Protein AF-A0A531LFA6-F1 (afdb_monomer_lite)

pLDDT: mean 90.67, std 7.23, range [57.28, 97.88]

Secondary structure (DSSP, 8-state):
-EETTEE---SSHHHHHHHHHHHHHHHHHHHHHTSSHHHHHHHHHHHHHHHHHH-GGGHHHHHHHHHHHHHHHHH-S-TTSHHHHTT----

Structure (mmCIF, N/CA/C/O backbone):
data_AF-A0A531LFA6-F1
#
_entry.id   AF-A0A531LFA6-F1
#
loop_
_atom_site.group_PDB
_atom_site.id
_atom_site.type_symbol
_atom_site.label_atom_id
_atom_site.label_alt_id
_atom_site.label_comp_id
_atom_site.label_asym_id
_atom_site.label_entity_id
_atom_site.label_seq_id
_atom_site.pdbx_PDB_ins_code
_atom_site.Cartn_x
_atom_site.Cartn_y
_atom_site.Cartn_z
_atom_site.occupancy
_atom_site.B_iso_or_equiv
_atom_site.auth_seq_id
_atom_site.auth_comp_id
_atom_site.auth_asym_id
_atom_site.auth_atom_id
_atom_site.pdbx_PDB_model_num
ATOM 1 N N . LEU A 1 1 ? 12.679 -5.491 -11.736 1.00 85.12 1 LEU A N 1
ATOM 2 C CA . LEU A 1 1 ? 12.348 -6.567 -10.777 1.00 85.12 1 LEU A CA 1
ATOM 3 C C . LEU A 1 1 ? 13.605 -7.358 -10.456 1.00 85.12 1 LEU A C 1
ATOM 5 O O . LEU A 1 1 ? 14.117 -8.057 -11.316 1.00 85.12 1 LEU A O 1
ATOM 9 N N . HIS A 1 2 ? 14.114 -7.233 -9.239 1.00 89.00 2 HIS A N 1
ATOM 10 C CA . HIS A 1 2 ? 15.186 -8.056 -8.699 1.00 89.00 2 HIS A CA 1
ATOM 11 C C . HIS A 1 2 ? 14.598 -9.397 -8.254 1.00 89.00 2 HIS A C 1
ATOM 13 O O . HIS A 1 2 ? 14.057 -9.521 -7.157 1.00 89.00 2 HIS A O 1
ATOM 19 N N . LEU A 1 3 ? 14.661 -10.387 -9.143 1.00 86.81 3 LEU A N 1
ATOM 20 C CA . LEU A 1 3 ? 14.237 -11.761 -8.875 1.00 86.81 3 LEU A CA 1
ATOM 21 C C . LEU A 1 3 ? 15.456 -12.693 -8.953 1.00 86.81 3 LEU A C 1
ATOM 23 O O . LEU A 1 3 ? 16.485 -12.314 -9.524 1.00 86.81 3 LEU A O 1
ATOM 27 N N . PRO A 1 4 ? 15.377 -13.917 -8.399 1.00 84.38 4 PRO A N 1
ATOM 28 C CA . PRO A 1 4 ? 16.423 -14.913 -8.604 1.00 84.38 4 PRO A CA 1
ATOM 29 C C . PRO A 1 4 ? 16.684 -15.104 -10.105 1.00 84.38 4 PRO A C 1
ATOM 31 O O . PRO A 1 4 ? 15.757 -15.402 -10.851 1.00 84.38 4 PRO A O 1
ATOM 34 N N . GLY A 1 5 ? 17.930 -14.914 -10.547 1.00 84.12 5 GLY A N 1
ATOM 35 C CA . GLY A 1 5 ? 18.311 -15.015 -11.964 1.00 84.12 5 GLY A CA 1
ATOM 36 C C . GLY A 1 5 ? 18.609 -13.688 -12.671 1.00 84.12 5 GLY A C 1
ATOM 37 O O . GLY A 1 5 ? 19.122 -13.721 -13.786 1.00 84.12 5 GLY A O 1
ATOM 38 N N . GLY A 1 6 ? 18.382 -12.539 -12.025 1.00 83.06 6 GLY A N 1
ATOM 39 C CA . GLY A 1 6 ? 18.813 -11.227 -12.523 1.00 83.06 6 GLY A CA 1
ATOM 40 C C . GLY A 1 6 ? 17.732 -10.145 -12.431 1.00 83.06 6 GLY A C 1
ATOM 41 O O . GLY A 1 6 ? 16.633 -10.393 -11.931 1.00 83.06 6 GLY A O 1
ATOM 42 N N . PRO A 1 7 ? 18.033 -8.914 -12.875 1.00 89.06 7 PRO A N 1
ATOM 43 C CA . PRO A 1 7 ? 17.026 -7.875 -13.014 1.00 89.06 7 PRO A CA 1
ATOM 44 C C . PRO A 1 7 ? 16.146 -8.157 -14.240 1.00 89.06 7 PRO A C 1
ATOM 46 O O . PRO A 1 7 ? 16.640 -8.312 -15.352 1.00 89.06 7 PRO A O 1
ATOM 49 N N . TYR A 1 8 ? 14.834 -8.197 -14.029 1.00 89.81 8 TYR A N 1
ATOM 50 C CA . TYR A 1 8 ? 13.825 -8.342 -15.078 1.00 89.81 8 TYR A CA 1
ATOM 51 C C . TYR A 1 8 ? 13.025 -7.055 -15.244 1.00 89.81 8 TYR A C 1
ATOM 53 O O . TYR A 1 8 ? 12.711 -6.379 -14.258 1.00 89.81 8 TYR A O 1
ATOM 61 N N . ASP A 1 9 ? 12.631 -6.747 -16.472 1.00 90.69 9 ASP A N 1
ATOM 62 C CA . ASP A 1 9 ? 11.700 -5.658 -16.746 1.00 90.69 9 ASP A CA 1
ATOM 63 C C . ASP A 1 9 ? 10.288 -5.988 -16.249 1.00 90.69 9 ASP A C 1
ATOM 65 O O . ASP A 1 9 ? 9.911 -7.148 -16.057 1.00 90.69 9 ASP A O 1
ATOM 69 N N . PHE A 1 10 ? 9.481 -4.951 -16.027 1.00 89.00 10 PHE A N 1
ATOM 70 C CA . PHE A 1 10 ? 8.066 -5.152 -15.739 1.00 89.00 10 PHE A CA 1
ATOM 71 C C . PHE A 1 10 ? 7.340 -5.656 -16.997 1.00 89.00 10 PHE A C 1
ATOM 73 O O . PHE A 1 10 ? 7.535 -5.088 -18.069 1.00 89.00 10 PHE A O 1
ATOM 80 N N . PRO A 1 11 ? 6.443 -6.654 -16.884 1.00 87.94 11 PRO A N 1
ATOM 81 C CA . PRO A 1 11 ? 5.750 -7.228 -18.042 1.00 87.94 11 PRO A CA 1
ATOM 82 C C . PRO A 1 11 ? 4.783 -6.246 -18.729 1.00 87.94 11 PRO A C 1
ATOM 84 O O . PRO A 1 11 ? 4.489 -6.396 -19.910 1.00 87.94 11 PRO A O 1
ATOM 87 N N . ALA A 1 12 ? 4.285 -5.237 -18.004 1.00 92.56 12 ALA A N 1
ATOM 88 C CA . ALA A 1 12 ? 3.391 -4.198 -18.518 1.00 92.56 12 ALA A CA 1
ATOM 89 C C . ALA A 1 12 ? 3.699 -2.842 -17.846 1.00 92.56 12 ALA A C 1
ATOM 91 O O . ALA A 1 12 ? 2.946 -2.402 -16.973 1.00 92.56 12 ALA A O 1
ATOM 92 N N . PRO A 1 13 ? 4.807 -2.169 -18.205 1.00 90.31 13 PRO A N 1
ATOM 93 C CA . PRO A 1 13 ? 5.341 -1.040 -17.440 1.00 90.31 13 PRO A CA 1
ATOM 94 C C . PRO A 1 13 ? 4.365 0.140 -17.336 1.00 90.31 13 PRO A C 1
ATOM 96 O O . PRO A 1 13 ? 4.244 0.724 -16.266 1.00 90.31 13 PRO A O 1
ATOM 99 N N . GLY A 1 14 ? 3.609 0.449 -18.398 1.00 94.12 14 GLY A N 1
ATOM 100 C CA . GLY A 1 14 ? 2.604 1.520 -18.365 1.00 94.12 14 GLY A CA 1
ATOM 101 C C . GLY A 1 14 ? 1.443 1.233 -17.407 1.00 94.12 14 GLY A C 1
ATOM 102 O O . GLY A 1 14 ? 1.038 2.108 -16.645 1.00 94.12 14 GLY A O 1
ATOM 103 N N . LEU A 1 15 ? 0.949 -0.010 -17.392 1.00 93.88 15 LEU A N 1
ATOM 104 C CA . LEU A 1 15 ? -0.111 -0.430 -16.473 1.00 93.88 15 LEU A CA 1
ATOM 105 C C . LEU A 1 15 ? 0.387 -0.443 -15.025 1.00 93.88 15 LEU A C 1
ATOM 107 O O . LEU A 1 15 ? -0.298 0.060 -14.140 1.00 93.88 15 LEU A O 1
ATOM 111 N N . VAL A 1 16 ? 1.583 -0.988 -14.792 1.00 91.88 16 VAL A N 1
ATOM 112 C CA . VAL A 1 16 ? 2.192 -1.052 -13.457 1.00 91.88 16 VAL A CA 1
ATOM 113 C C . VAL A 1 16 ? 2.458 0.352 -12.916 1.00 91.88 16 VAL A C 1
ATOM 115 O O . VAL A 1 16 ? 2.137 0.617 -11.762 1.00 91.88 16 VAL A O 1
ATOM 118 N N . ALA A 1 17 ? 2.966 1.269 -13.743 1.00 91.62 17 ALA A N 1
ATOM 119 C CA . ALA A 1 17 ? 3.194 2.657 -13.349 1.00 91.62 17 ALA A CA 1
ATOM 120 C C . ALA A 1 17 ? 1.885 3.371 -12.981 1.00 91.62 17 ALA A C 1
ATOM 122 O O . ALA A 1 17 ? 1.801 3.990 -11.921 1.00 91.62 17 ALA A O 1
ATOM 123 N N . PHE A 1 18 ? 0.844 3.247 -13.812 1.00 95.06 18 PHE A N 1
ATOM 124 C CA . PHE A 1 18 ? -0.457 3.859 -13.536 1.00 95.06 18 PHE A CA 1
ATOM 125 C C . PHE A 1 18 ? -1.112 3.287 -12.270 1.00 95.06 18 PHE A C 1
ATOM 127 O O . PHE A 1 18 ? -1.600 4.044 -11.426 1.00 95.06 18 PHE A O 1
ATOM 134 N N . ALA A 1 19 ? -1.094 1.960 -12.115 1.00 93.81 19 ALA A N 1
ATOM 135 C CA . ALA A 1 19 ? -1.642 1.287 -10.943 1.00 93.81 19 ALA A CA 1
ATOM 136 C C . ALA A 1 19 ? -0.884 1.681 -9.667 1.00 93.81 19 ALA A C 1
ATOM 138 O O . ALA A 1 19 ? -1.519 2.031 -8.675 1.00 93.81 19 ALA A O 1
ATOM 139 N N . SER A 1 20 ? 0.453 1.689 -9.713 1.00 91.81 20 SER A N 1
ATOM 140 C CA . SER A 1 20 ? 1.311 2.097 -8.596 1.00 91.81 20 SER A CA 1
ATOM 141 C C . SER A 1 20 ? 1.051 3.545 -8.187 1.00 91.81 20 SER A C 1
ATOM 143 O O . SER A 1 20 ? 0.799 3.799 -7.014 1.00 91.81 20 SER A O 1
ATOM 145 N N . GLY A 1 21 ? 1.050 4.485 -9.139 1.00 94.19 21 GLY A N 1
ATOM 146 C CA . GLY A 1 21 ? 0.813 5.902 -8.840 1.00 94.19 21 GLY A CA 1
ATOM 147 C C . GLY A 1 21 ? -0.598 6.171 -8.308 1.00 94.19 21 GLY A C 1
ATOM 148 O O . GLY A 1 21 ? -0.782 6.980 -7.404 1.00 94.19 21 GLY A O 1
ATOM 149 N N . SER A 1 22 ? -1.604 5.447 -8.807 1.00 96.38 22 SER A N 1
ATOM 150 C CA . SER A 1 22 ? -2.970 5.541 -8.272 1.00 96.38 22 SER A CA 1
ATOM 151 C C . SER A 1 22 ? -3.055 4.985 -6.846 1.00 96.38 22 SER A C 1
ATOM 153 O O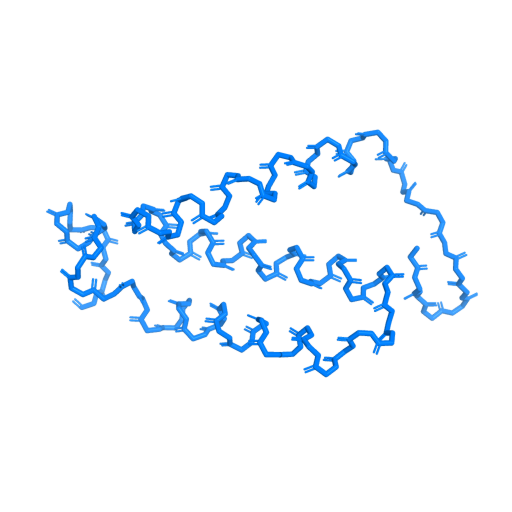 . SER A 1 22 ? -3.657 5.603 -5.967 1.00 96.38 22 SER A O 1
ATOM 155 N N . ALA A 1 23 ? -2.440 3.824 -6.602 1.00 94.81 23 ALA A N 1
ATOM 156 C CA . ALA A 1 23 ? -2.440 3.152 -5.306 1.00 94.81 23 ALA A CA 1
ATOM 157 C C . ALA A 1 23 ? -1.683 3.945 -4.229 1.00 94.81 23 ALA A C 1
ATOM 159 O O . ALA A 1 23 ? -2.141 4.001 -3.088 1.00 94.81 23 ALA A O 1
ATOM 160 N N . GLU A 1 24 ? -0.575 4.593 -4.598 1.00 94.56 24 GLU A N 1
ATOM 161 C CA . GLU A 1 24 ? 0.248 5.437 -3.721 1.00 94.56 24 GLU A CA 1
ATOM 162 C C . GLU A 1 24 ? -0.548 6.579 -3.077 1.00 94.56 24 GLU A C 1
ATOM 164 O O . GLU A 1 24 ? -0.300 6.930 -1.927 1.00 94.56 24 GLU A O 1
ATOM 169 N N . ILE A 1 25 ? -1.544 7.117 -3.783 1.00 95.75 25 ILE A N 1
ATOM 170 C CA . ILE A 1 25 ? -2.390 8.199 -3.270 1.00 95.75 25 ILE A CA 1
ATOM 171 C C . ILE A 1 25 ? -3.659 7.651 -2.613 1.00 95.75 25 ILE A C 1
ATOM 173 O O . ILE A 1 25 ? -4.018 8.055 -1.508 1.00 95.75 25 ILE A O 1
ATOM 177 N N . LEU A 1 26 ? -4.351 6.719 -3.272 1.00 96.56 26 LEU A N 1
ATOM 178 C CA . LEU A 1 26 ? -5.664 6.260 -2.815 1.00 96.56 26 LEU A CA 1
ATOM 179 C C . LEU A 1 26 ? -5.587 5.422 -1.534 1.00 96.56 26 LEU A C 1
ATOM 181 O O . LEU A 1 26 ? -6.404 5.618 -0.635 1.00 96.56 26 LEU A O 1
ATOM 185 N N . LEU A 1 27 ? -4.625 4.500 -1.424 1.00 95.38 27 LEU A N 1
ATOM 186 C CA . LEU A 1 27 ? -4.580 3.567 -0.293 1.00 95.38 27 LEU A CA 1
ATOM 187 C C . LEU A 1 27 ? -4.305 4.264 1.049 1.00 95.38 27 LEU A C 1
ATOM 189 O O . LEU A 1 27 ? -5.029 3.967 2.002 1.00 95.38 27 LEU A O 1
ATOM 193 N N . PRO A 1 28 ? -3.344 5.206 1.166 1.00 92.56 28 PRO A N 1
ATOM 194 C CA . PRO A 1 28 ? -3.146 5.941 2.413 1.00 92.56 28 PRO A CA 1
ATOM 195 C C . PRO A 1 28 ? -4.352 6.802 2.792 1.00 92.56 28 PRO A C 1
ATOM 197 O O . PRO A 1 28 ? -4.696 6.867 3.968 1.00 92.56 28 PRO A O 1
ATOM 200 N N . ILE A 1 29 ? -5.030 7.422 1.817 1.00 95.56 29 ILE A N 1
ATOM 201 C CA . ILE A 1 29 ? -6.239 8.220 2.075 1.00 95.56 29 ILE A CA 1
ATOM 202 C C . ILE A 1 29 ? -7.344 7.336 2.657 1.00 95.56 29 ILE A C 1
ATOM 204 O O . ILE A 1 29 ? -7.919 7.678 3.689 1.00 95.56 29 ILE A O 1
ATOM 208 N N . LEU A 1 30 ? -7.614 6.184 2.036 1.00 93.12 30 LEU A N 1
ATOM 209 C CA . LEU A 1 30 ? -8.605 5.229 2.538 1.00 93.12 30 LEU A CA 1
ATOM 210 C C . LEU A 1 30 ? -8.254 4.748 3.950 1.00 93.12 30 LEU A C 1
ATOM 212 O O . LEU A 1 30 ? -9.122 4.725 4.820 1.00 93.12 30 LEU A O 1
ATOM 216 N N . LEU A 1 31 ? -6.979 4.433 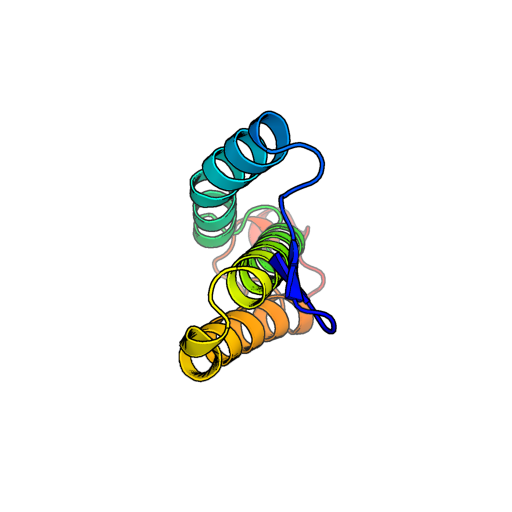4.196 1.00 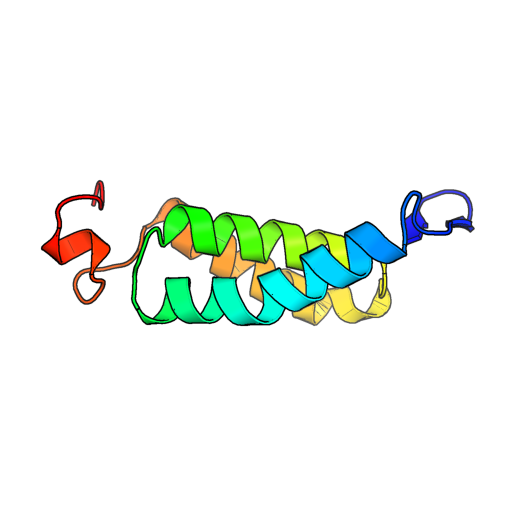92.69 31 LEU A N 1
ATOM 217 C CA . LEU A 1 31 ? -6.503 3.981 5.501 1.00 92.69 31 LEU A CA 1
ATOM 218 C C . LEU A 1 31 ? -6.674 5.054 6.589 1.00 92.69 31 LEU A C 1
ATOM 220 O O . LEU A 1 31 ? -7.161 4.743 7.671 1.00 92.69 31 LEU A O 1
ATOM 224 N N . VAL A 1 32 ? -6.307 6.310 6.305 1.00 92.88 32 VAL A N 1
ATOM 225 C CA . VAL A 1 32 ? -6.421 7.435 7.253 1.00 92.88 32 VAL A CA 1
ATOM 226 C C . VAL A 1 32 ? -7.879 7.766 7.560 1.00 92.88 32 VAL A C 1
ATOM 228 O O . VAL A 1 32 ? -8.218 8.020 8.713 1.00 92.88 32 VAL A O 1
ATOM 231 N N . LEU A 1 33 ? -8.754 7.732 6.551 1.00 91.44 33 LEU A N 1
ATOM 232 C CA . LEU A 1 33 ? -10.196 7.892 6.755 1.00 91.44 33 LEU A CA 1
ATOM 233 C C . LEU A 1 33 ? -10.819 6.683 7.474 1.00 91.44 33 LEU A C 1
ATOM 235 O O . LEU A 1 33 ? -11.952 6.760 7.944 1.00 91.44 33 LEU A O 1
ATOM 239 N N . GLY A 1 34 ? -10.095 5.568 7.570 1.00 89.50 34 GLY A N 1
ATOM 240 C CA . GLY A 1 34 ? -10.606 4.334 8.143 1.00 89.50 34 GLY A CA 1
ATOM 241 C C . GLY A 1 34 ? -11.708 3.708 7.288 1.00 89.50 34 GLY A C 1
ATOM 242 O O . GLY A 1 34 ? -12.659 3.175 7.850 1.00 89.50 34 GLY A O 1
ATOM 243 N N . LEU A 1 35 ? -11.621 3.832 5.957 1.00 89.25 35 LEU A N 1
ATOM 244 C CA . LEU A 1 35 ? -12.557 3.259 4.985 1.00 89.25 35 LEU A CA 1
ATOM 245 C C . LEU A 1 35 ? -11.959 2.014 4.332 1.00 89.25 35 LEU A C 1
ATOM 247 O O . LEU A 1 35 ? -10.886 2.080 3.727 1.00 89.25 35 LEU A O 1
ATOM 251 N N . ALA A 1 36 ? -12.678 0.891 4.397 1.00 89.81 36 ALA A N 1
ATOM 252 C CA . ALA A 1 36 ? -12.220 -0.397 3.875 1.00 89.81 36 ALA A CA 1
ATOM 253 C C . ALA A 1 36 ? -10.791 -0.726 4.351 1.00 89.81 36 ALA A C 1
ATOM 255 O O . ALA A 1 36 ? -9.942 -1.195 3.593 1.00 89.81 36 ALA A O 1
ATOM 256 N N . THR A 1 37 ? -10.511 -0.476 5.625 1.00 91.75 37 THR A N 1
ATOM 257 C CA . THR A 1 37 ? -9.160 -0.357 6.181 1.00 91.75 37 THR A CA 1
ATOM 258 C C . THR A 1 37 ? -8.348 -1.641 6.035 1.00 91.75 37 THR A C 1
ATOM 260 O O . THR A 1 37 ? -7.167 -1.590 5.703 1.00 91.75 37 THR A O 1
ATOM 263 N N . ARG A 1 38 ? -8.965 -2.820 6.219 1.00 92.88 38 ARG A N 1
ATOM 264 C CA . ARG A 1 38 ? -8.277 -4.109 5.998 1.00 92.88 38 ARG A CA 1
ATOM 265 C C . ARG A 1 38 ? -7.890 -4.299 4.528 1.00 92.88 38 ARG A C 1
ATOM 267 O O . ARG A 1 38 ? -6.826 -4.843 4.249 1.00 92.88 38 ARG A O 1
ATOM 274 N N . LEU A 1 39 ? -8.726 -3.826 3.601 1.00 93.06 39 LEU A N 1
ATOM 275 C CA . LEU A 1 39 ? -8.438 -3.856 2.166 1.00 93.06 39 LEU A CA 1
ATOM 276 C C . LEU A 1 39 ? -7.360 -2.828 1.796 1.00 93.06 39 LEU A C 1
ATOM 278 O O . LEU A 1 39 ? -6.443 -3.160 1.050 1.00 93.06 39 LEU A O 1
ATOM 282 N N . ALA A 1 40 ? -7.424 -1.618 2.355 1.00 94.81 40 ALA A N 1
ATOM 283 C CA . ALA A 1 40 ? -6.402 -0.591 2.173 1.00 94.81 40 ALA A CA 1
ATOM 284 C C . ALA A 1 40 ? -5.031 -1.070 2.687 1.00 94.81 40 ALA A C 1
ATOM 286 O O . ALA A 1 40 ? -4.032 -0.966 1.975 1.00 94.81 40 ALA A O 1
ATOM 287 N N . ALA A 1 41 ? -4.990 -1.686 3.873 1.00 95.75 41 ALA A N 1
ATOM 288 C CA . ALA A 1 41 ? -3.784 -2.286 4.441 1.00 95.75 41 ALA A CA 1
ATOM 289 C C . ALA A 1 41 ? -3.243 -3.439 3.579 1.00 95.75 41 ALA A C 1
ATOM 291 O O . ALA A 1 41 ? -2.040 -3.507 3.335 1.00 95.75 41 ALA A O 1
ATOM 292 N N . PHE A 1 42 ? -4.115 -4.301 3.046 1.00 96.69 42 PHE A N 1
ATOM 293 C CA . PHE A 1 42 ? -3.708 -5.333 2.090 1.00 96.69 42 PHE A CA 1
ATOM 294 C C . PHE A 1 42 ? -3.101 -4.73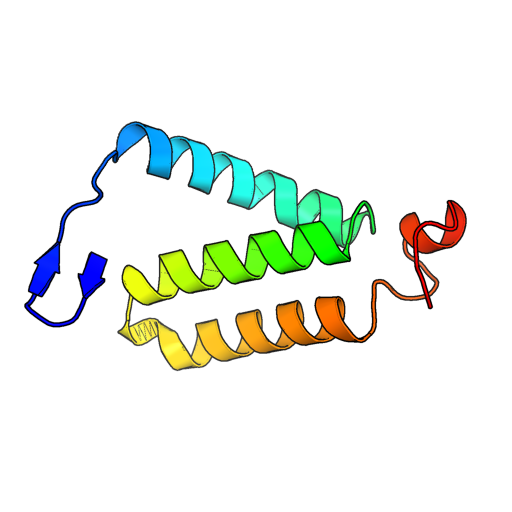2 0.813 1.00 96.69 42 PHE A C 1
ATOM 296 O O . PHE A 1 42 ? -2.051 -5.183 0.358 1.00 96.69 42 PHE A O 1
ATOM 303 N N . GLY A 1 43 ? -3.705 -3.675 0.264 1.00 95.94 43 GLY A N 1
ATOM 304 C CA . GLY A 1 43 ? -3.145 -2.948 -0.876 1.00 95.94 43 GLY A CA 1
ATOM 305 C C . GLY A 1 43 ? -1.751 -2.382 -0.582 1.00 95.94 43 GLY A C 1
ATOM 306 O O . GLY A 1 43 ? -0.843 -2.524 -1.400 1.00 95.94 43 GLY A O 1
ATOM 307 N N . LEU A 1 44 ? -1.551 -1.802 0.606 1.00 96.44 44 LEU A N 1
ATOM 308 C CA . LEU A 1 44 ? -0.249 -1.279 1.038 1.00 96.44 44 LEU A CA 1
ATOM 309 C C . LEU A 1 44 ? 0.792 -2.390 1.219 1.00 96.44 44 LEU A C 1
ATOM 311 O O . LEU A 1 44 ? 1.967 -2.188 0.905 1.00 96.44 44 LEU A O 1
ATOM 315 N N . LEU A 1 45 ? 0.377 -3.580 1.661 1.00 97.38 45 LEU A N 1
ATOM 316 C CA . LEU A 1 45 ? 1.252 -4.748 1.722 1.00 97.38 45 LEU A CA 1
ATOM 317 C C . LEU A 1 45 ? 1.695 -5.186 0.318 1.00 97.38 45 LEU A C 1
ATOM 319 O O . LEU A 1 45 ? 2.883 -5.413 0.099 1.00 97.38 45 LEU A O 1
ATOM 323 N N . VAL A 1 46 ? 0.773 -5.247 -0.650 1.00 96.12 46 VAL A N 1
ATOM 324 C CA . VAL A 1 46 ? 1.104 -5.562 -2.052 1.00 96.12 46 VAL A CA 1
ATOM 325 C C . VAL A 1 46 ? 2.066 -4.525 -2.636 1.00 96.12 46 VAL A C 1
ATOM 327 O O . VAL A 1 4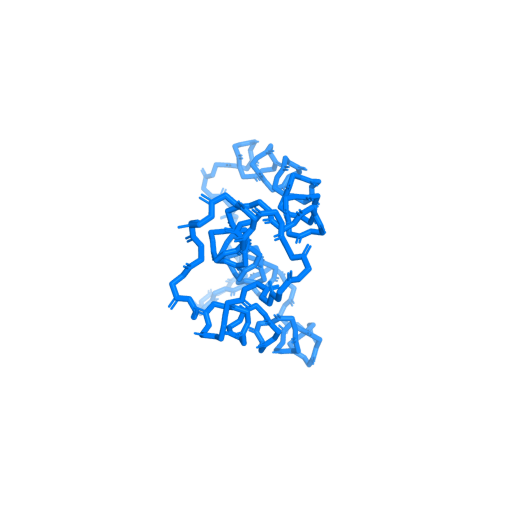6 ? 3.063 -4.903 -3.249 1.00 96.12 46 VAL A O 1
ATOM 330 N N . MET A 1 47 ? 1.831 -3.234 -2.392 1.00 95.31 47 MET A N 1
ATOM 331 C CA . MET A 1 47 ? 2.756 -2.163 -2.788 1.00 95.31 47 MET A CA 1
ATOM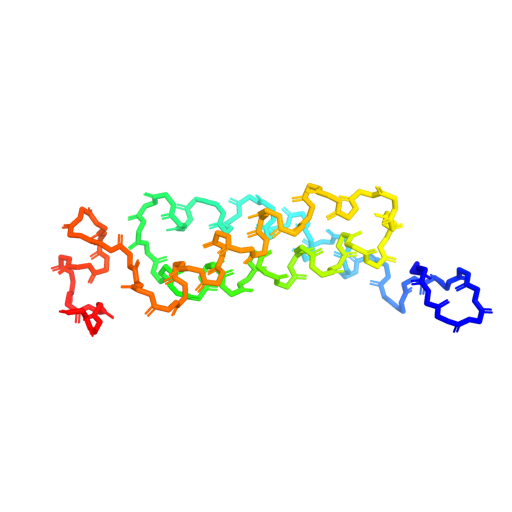 332 C C . MET A 1 47 ? 4.141 -2.352 -2.163 1.00 95.31 47 MET A C 1
ATOM 334 O O . MET A 1 47 ? 5.147 -2.281 -2.863 1.00 95.31 47 MET A O 1
ATOM 338 N N . THR A 1 48 ? 4.200 -2.677 -0.871 1.00 96.19 48 THR A N 1
ATOM 339 C CA . THR A 1 48 ? 5.463 -2.951 -0.170 1.00 96.19 48 THR A CA 1
ATOM 340 C C . THR A 1 48 ? 6.220 -4.113 -0.817 1.00 96.19 48 THR A C 1
ATOM 342 O O . THR A 1 48 ? 7.434 -4.028 -0.995 1.00 96.19 48 THR A O 1
ATOM 345 N N . LEU A 1 49 ? 5.522 -5.173 -1.242 1.00 94.50 49 LEU A N 1
ATOM 346 C CA . LEU A 1 49 ? 6.131 -6.284 -1.980 1.00 94.50 49 LEU A CA 1
ATOM 347 C C . LEU A 1 49 ? 6.667 -5.837 -3.346 1.00 94.50 49 LEU A C 1
ATOM 349 O O . LEU A 1 49 ? 7.793 -6.181 -3.695 1.00 94.50 49 LEU A O 1
ATOM 353 N N . VAL A 1 50 ? 5.909 -5.041 -4.105 1.00 92.75 50 VAL A N 1
ATOM 354 C CA . VAL A 1 50 ? 6.371 -4.494 -5.394 1.00 92.75 50 VAL A CA 1
ATOM 355 C C . VAL A 1 50 ? 7.633 -3.645 -5.210 1.00 92.75 50 VAL A C 1
ATOM 357 O O . VAL A 1 50 ? 8.591 -3.797 -5.974 1.00 92.75 50 VAL A O 1
ATOM 360 N N . ILE A 1 51 ? 7.676 -2.802 -4.174 1.00 93.62 51 ILE A N 1
ATOM 361 C CA . ILE A 1 51 ? 8.856 -1.993 -3.845 1.00 93.62 51 ILE A CA 1
ATOM 362 C C . ILE A 1 51 ? 10.024 -2.898 -3.439 1.00 93.62 51 ILE A C 1
ATOM 364 O O . ILE A 1 51 ? 11.120 -2.712 -3.958 1.00 93.62 51 ILE A O 1
ATOM 368 N N . GLN A 1 52 ? 9.809 -3.923 -2.609 1.00 95.69 52 GLN A N 1
ATOM 369 C CA . GLN A 1 52 ? 10.856 -4.877 -2.218 1.00 95.69 52 GLN A CA 1
ATOM 370 C C . GLN A 1 52 ? 11.463 -5.610 -3.422 1.00 95.69 52 GLN A C 1
ATOM 372 O O . GLN A 1 52 ? 12.673 -5.828 -3.468 1.00 95.69 52 GLN A O 1
ATOM 377 N N . LEU A 1 53 ? 10.641 -5.962 -4.414 1.00 92.50 53 LEU A N 1
ATOM 378 C CA . LEU A 1 53 ? 11.106 -6.554 -5.670 1.00 92.50 53 LEU A CA 1
ATOM 379 C C . LEU A 1 53 ? 11.788 -5.533 -6.591 1.00 92.50 53 LEU A C 1
ATOM 381 O O . LEU A 1 53 ? 12.441 -5.917 -7.557 1.00 92.50 53 LEU A O 1
ATOM 385 N N . THR A 1 54 ? 11.637 -4.236 -6.345 1.00 90.88 54 THR A N 1
ATOM 386 C CA . THR A 1 54 ? 12.235 -3.177 -7.168 1.00 90.88 54 THR A CA 1
ATOM 387 C C . THR A 1 54 ? 13.532 -2.658 -6.555 1.00 90.88 54 THR A C 1
ATOM 389 O O . THR A 1 54 ? 14.524 -2.540 -7.268 1.00 90.88 54 THR A O 1
ATOM 392 N N . VAL A 1 55 ? 13.553 -2.428 -5.243 1.00 93.25 55 VAL A N 1
ATOM 393 C CA . VAL A 1 55 ? 14.664 -1.853 -4.474 1.00 93.25 55 VAL A CA 1
ATOM 394 C C . VAL A 1 55 ? 14.994 -2.790 -3.301 1.00 93.25 55 VAL A C 1
ATOM 396 O O . VAL A 1 55 ? 14.533 -2.571 -2.181 1.00 93.25 55 VAL A O 1
ATOM 399 N N . PRO A 1 56 ? 15.760 -3.873 -3.524 1.00 92.25 56 PRO A N 1
ATOM 400 C CA . PRO A 1 56 ? 15.944 -4.915 -2.515 1.00 92.25 56 PRO A CA 1
ATOM 401 C C . PRO A 1 56 ? 16.681 -4.437 -1.255 1.00 92.25 56 PRO A C 1
ATOM 403 O O . PRO A 1 56 ? 16.393 -4.923 -0.160 1.00 92.25 56 PRO A O 1
ATOM 406 N N . ASP A 1 57 ? 17.562 -3.445 -1.388 1.00 94.69 57 ASP A N 1
ATOM 407 C CA . ASP A 1 57 ? 18.371 -2.901 -0.288 1.00 94.69 57 ASP A CA 1
ATOM 408 C C . ASP A 1 57 ? 17.540 -2.156 0.773 1.00 94.69 57 ASP A C 1
ATOM 410 O O . ASP A 1 57 ? 17.984 -1.981 1.906 1.00 94.69 57 ASP A O 1
ATOM 414 N N . GLY A 1 58 ? 16.301 -1.768 0.444 1.00 93.94 58 GLY A N 1
ATOM 415 C CA . GLY A 1 58 ? 15.366 -1.107 1.361 1.00 93.94 58 GLY A CA 1
ATOM 416 C C . GLY A 1 58 ? 14.686 -2.036 2.377 1.00 93.94 58 GLY A C 1
ATOM 417 O O . GLY A 1 58 ? 13.823 -1.585 3.134 1.00 93.94 58 GLY A O 1
ATOM 418 N N . TRP A 1 59 ? 15.052 -3.322 2.429 1.00 95.31 59 TRP A N 1
ATOM 419 C CA . TRP A 1 59 ? 14.370 -4.333 3.249 1.00 95.31 59 TRP A CA 1
ATOM 420 C C . TRP A 1 59 ? 14.185 -3.985 4.742 1.00 95.31 59 TRP A C 1
ATOM 422 O O . TRP A 1 59 ? 13.117 -4.318 5.270 1.00 95.31 59 TRP A O 1
ATOM 432 N N . PRO A 1 60 ? 15.115 -3.288 5.443 1.00 97.19 60 PRO A N 1
ATOM 433 C CA . PRO A 1 60 ? 14.913 -2.949 6.851 1.00 97.19 60 PRO A CA 1
ATOM 434 C C . PRO A 1 60 ? 13.758 -1.965 7.052 1.00 97.19 60 PRO A C 1
ATOM 436 O O . PRO A 1 60 ? 13.142 -1.948 8.111 1.00 97.19 60 PRO A O 1
ATOM 439 N N . LEU A 1 61 ? 13.444 -1.157 6.037 1.00 96.94 61 LEU A N 1
ATOM 440 C CA . LEU A 1 61 ? 12.310 -0.242 6.055 1.00 96.94 61 LEU A CA 1
ATOM 441 C C . LEU A 1 61 ? 11.030 -0.959 5.610 1.00 96.94 61 LEU A C 1
ATOM 443 O O . LEU A 1 61 ? 10.008 -0.877 6.291 1.00 96.94 61 LEU A O 1
ATOM 447 N N . HIS A 1 62 ? 11.099 -1.739 4.529 1.00 97.19 62 HIS A N 1
ATOM 448 C CA . HIS A 1 62 ? 9.941 -2.456 3.984 1.00 97.19 62 HIS A CA 1
ATOM 449 C C . HIS A 1 62 ? 9.323 -3.432 4.990 1.00 97.19 62 HIS A C 1
ATOM 451 O O . HIS A 1 62 ? 8.100 -3.551 5.059 1.00 97.19 62 HIS A O 1
ATOM 457 N N . ILE A 1 63 ? 10.142 -4.091 5.818 1.00 97.12 63 ILE A N 1
ATOM 458 C CA . ILE A 1 63 ? 9.635 -5.001 6.851 1.00 97.12 63 ILE A CA 1
ATOM 459 C C . ILE A 1 63 ? 8.801 -4.269 7.910 1.00 97.12 63 ILE A C 1
ATOM 461 O O . ILE A 1 63 ? 7.807 -4.816 8.383 1.00 97.12 63 ILE A O 1
ATOM 465 N N . THR A 1 64 ? 9.145 -3.019 8.243 1.00 97.88 64 THR A N 1
ATOM 466 C CA . THR A 1 64 ? 8.356 -2.218 9.195 1.00 97.88 64 THR A CA 1
ATOM 467 C C . THR A 1 64 ? 6.996 -1.852 8.610 1.00 97.88 64 THR A C 1
ATOM 469 O O . THR A 1 64 ? 5.979 -1.975 9.291 1.00 97.88 64 THR A O 1
ATOM 472 N N . TRP A 1 65 ? 6.946 -1.488 7.327 1.00 97.38 65 TRP A N 1
ATOM 473 C CA . TRP A 1 65 ? 5.698 -1.198 6.621 1.00 97.38 65 TRP A CA 1
ATOM 474 C C . TRP A 1 65 ? 4.818 -2.438 6.497 1.00 97.38 65 TRP A C 1
ATOM 476 O O . TRP A 1 65 ? 3.629 -2.381 6.814 1.00 97.38 65 TRP A O 1
ATOM 486 N N . ALA A 1 66 ? 5.412 -3.573 6.123 1.00 97.69 66 ALA A N 1
ATOM 487 C CA . ALA A 1 66 ? 4.717 -4.851 6.055 1.00 97.69 66 ALA A CA 1
ATOM 488 C C . ALA A 1 66 ? 4.152 -5.257 7.425 1.00 97.69 66 ALA A C 1
ATOM 490 O O . ALA A 1 66 ? 2.994 -5.658 7.507 1.00 97.69 66 ALA A O 1
ATOM 491 N N . ALA A 1 67 ? 4.926 -5.104 8.505 1.00 97.56 67 ALA A N 1
ATOM 492 C CA . ALA A 1 67 ? 4.472 -5.405 9.861 1.00 97.56 67 ALA A CA 1
ATOM 493 C C . ALA A 1 67 ? 3.281 -4.529 10.282 1.00 97.56 67 ALA A C 1
ATOM 495 O O . ALA A 1 67 ? 2.310 -5.048 10.832 1.00 97.56 67 ALA A O 1
ATOM 496 N N . MET A 1 68 ? 3.314 -3.226 9.984 1.00 96.31 68 MET A N 1
ATOM 497 C CA . MET A 1 68 ? 2.189 -2.324 10.256 1.00 96.31 68 MET A CA 1
ATOM 498 C C . MET A 1 68 ? 0.944 -2.708 9.449 1.00 96.31 68 MET A C 1
ATOM 500 O O . MET A 1 68 ? -0.141 -2.825 10.020 1.00 96.31 68 MET A O 1
ATOM 504 N N . ALA A 1 69 ? 1.093 -2.966 8.146 1.00 96.19 69 ALA A N 1
ATOM 505 C CA . ALA A 1 69 ? -0.009 -3.395 7.288 1.00 96.19 69 ALA A CA 1
ATOM 506 C C . ALA A 1 69 ? -0.631 -4.714 7.779 1.00 96.19 69 ALA A C 1
ATOM 508 O O . ALA A 1 69 ? -1.849 -4.803 7.927 1.00 96.19 69 ALA A O 1
ATOM 509 N N . LEU A 1 70 ? 0.197 -5.708 8.115 1.00 96.88 70 LEU A N 1
ATOM 510 C CA . LEU A 1 70 ? -0.245 -6.985 8.680 1.00 96.88 70 LEU A CA 1
ATOM 511 C C . LEU A 1 70 ? -0.930 -6.811 10.040 1.00 96.88 70 LEU A C 1
ATOM 513 O O . LEU A 1 70 ? -1.946 -7.455 10.293 1.00 96.88 70 LEU A O 1
ATOM 517 N N . GLY A 1 71 ? -0.422 -5.921 10.895 1.00 95.81 71 GLY A N 1
ATOM 518 C CA . GLY A 1 71 ? -1.049 -5.593 12.173 1.00 95.81 71 GLY A CA 1
ATOM 519 C C . GLY A 1 71 ? -2.460 -5.032 11.992 1.00 95.81 71 GLY A C 1
ATOM 520 O O . GLY A 1 71 ? -3.404 -5.520 12.612 1.00 95.81 71 GLY A O 1
ATOM 521 N N . ILE A 1 72 ? -2.637 -4.077 11.075 1.00 94.25 72 ILE A N 1
ATOM 522 C CA . ILE A 1 72 ? -3.958 -3.521 10.741 1.00 94.25 72 ILE A CA 1
ATOM 523 C C . ILE A 1 72 ? -4.860 -4.595 10.119 1.00 94.25 72 ILE A C 1
ATOM 525 O O . ILE A 1 72 ? -6.044 -4.691 10.445 1.00 94.25 72 ILE A O 1
ATOM 529 N N . MET A 1 73 ? -4.314 -5.453 9.255 1.00 93.75 73 MET A N 1
ATOM 530 C CA . MET A 1 73 ? -5.058 -6.574 8.681 1.00 93.75 73 MET A CA 1
ATOM 531 C C . MET A 1 73 ? -5.489 -7.602 9.728 1.00 93.75 73 MET A C 1
ATOM 533 O O . MET A 1 73 ? -6.524 -8.228 9.520 1.00 93.75 73 MET A O 1
ATOM 537 N N . ALA A 1 74 ? -4.736 -7.794 10.814 1.00 93.00 74 ALA A N 1
ATOM 538 C CA . ALA A 1 74 ? -5.055 -8.738 11.883 1.00 93.00 74 ALA A CA 1
ATOM 539 C C . ALA A 1 74 ? -6.059 -8.137 12.878 1.00 93.00 74 ALA A C 1
ATOM 541 O O . ALA A 1 74 ? -7.156 -8.677 13.058 1.00 93.00 74 ALA A O 1
ATOM 542 N N . TRP A 1 75 ? -5.721 -6.988 13.463 1.00 89.88 75 TRP A N 1
ATOM 543 C CA . TRP A 1 75 ? -6.478 -6.364 14.553 1.00 89.88 75 TRP A CA 1
ATOM 544 C C . TRP A 1 75 ? -7.583 -5.413 14.085 1.00 89.88 75 TRP A C 1
ATOM 546 O O . TRP A 1 75 ? -8.515 -5.148 14.838 1.00 89.88 75 TRP A O 1
ATOM 556 N N . GLY A 1 76 ? -7.554 -4.970 12.830 1.00 87.06 76 GLY A N 1
ATOM 557 C CA . GLY A 1 76 ? -8.562 -4.079 12.266 1.00 87.06 76 GLY A CA 1
ATOM 558 C C . GLY A 1 76 ? -8.290 -2.588 12.514 1.00 87.06 76 GLY A C 1
ATOM 559 O O . GLY A 1 76 ? -7.214 -2.210 12.975 1.00 87.06 76 GLY A O 1
ATOM 560 N N . PRO A 1 77 ? -9.261 -1.731 12.159 1.00 83.62 77 PRO A N 1
ATOM 561 C CA . PRO A 1 77 ? -9.071 -0.284 12.038 1.00 83.62 77 PRO A CA 1
ATOM 562 C C . PRO A 1 77 ? -9.176 0.517 13.347 1.00 83.62 77 PRO A C 1
ATOM 564 O O . PRO A 1 77 ? -8.838 1.699 13.378 1.00 83.62 77 PRO A O 1
ATOM 567 N N . GLY A 1 78 ? -9.624 -0.115 14.435 1.00 84.50 78 GLY A N 1
ATOM 568 C CA . GLY A 1 78 ? -9.851 0.539 15.724 1.00 84.50 78 GLY A CA 1
ATOM 569 C C . GLY A 1 78 ? -11.114 1.413 15.765 1.00 84.50 78 GLY A C 1
ATOM 570 O O . GLY A 1 78 ? -11.781 1.647 14.764 1.00 84.50 78 GLY A O 1
ATOM 571 N N . ARG A 1 79 ? -11.441 1.925 16.959 1.00 80.38 79 ARG A N 1
ATOM 572 C CA . ARG A 1 79 ? -12.745 2.556 17.270 1.00 80.38 79 ARG A CA 1
ATOM 573 C C . ARG A 1 79 ? -12.986 3.932 16.627 1.00 80.38 79 ARG A C 1
ATOM 575 O O . ARG A 1 79 ? -14.108 4.428 16.651 1.00 80.38 79 ARG A O 1
ATOM 582 N N . ILE A 1 80 ? -11.934 4.579 16.122 1.00 81.81 80 ILE A N 1
ATOM 583 C CA . ILE A 1 80 ? -11.999 5.930 15.527 1.00 81.81 80 ILE A CA 1
ATOM 584 C C . ILE A 1 80 ? -12.294 5.862 14.019 1.00 81.81 80 ILE A C 1
ATOM 586 O O . ILE A 1 80 ? -12.731 6.847 13.432 1.00 81.81 80 ILE A O 1
ATOM 590 N N . ALA A 1 81 ? -12.081 4.709 13.388 1.00 84.06 81 ALA A N 1
ATOM 591 C CA . ALA A 1 81 ? -12.257 4.548 11.954 1.00 84.06 81 ALA A CA 1
ATOM 592 C C . ALA A 1 81 ? -13.724 4.613 11.514 1.00 84.06 81 ALA A C 1
ATOM 594 O O . ALA A 1 81 ? -14.617 4.143 12.223 1.00 84.06 81 ALA A O 1
ATOM 595 N N . LEU A 1 82 ? -13.959 5.112 10.296 1.00 82.44 82 LEU A N 1
ATOM 596 C CA . LEU A 1 82 ? -15.293 5.121 9.689 1.00 82.44 82 LEU A CA 1
ATOM 597 C C . LEU A 1 82 ? -15.873 3.709 9.535 1.00 82.44 82 LEU A C 1
ATOM 599 O O . LEU A 1 82 ? -17.076 3.532 9.713 1.00 82.44 82 LEU A O 1
ATOM 603 N N . ASP A 1 83 ? -15.034 2.699 9.302 1.00 83.31 83 ASP A N 1
ATOM 604 C CA . ASP A 1 83 ? -15.448 1.294 9.280 1.00 83.31 83 ASP A CA 1
ATOM 605 C C . ASP A 1 83 ? -16.133 0.861 10.592 1.00 83.31 83 ASP A C 1
ATOM 607 O O . ASP A 1 83 ? -17.103 0.105 10.560 1.00 83.31 83 ASP A O 1
ATOM 611 N N . HIS A 1 84 ? -15.688 1.385 11.743 1.00 81.12 84 HIS A N 1
ATOM 612 C CA . HIS A 1 84 ? -16.321 1.119 13.041 1.00 81.12 84 HIS A CA 1
ATOM 613 C C . HIS A 1 84 ? -17.688 1.791 13.165 1.00 81.12 84 HIS A C 1
ATOM 615 O O . HIS A 1 84 ? -18.628 1.243 13.735 1.00 81.12 84 HIS A O 1
ATOM 621 N N . TRP A 1 85 ? -17.828 2.984 12.592 1.00 80.44 85 TRP A N 1
ATOM 622 C CA . TRP A 1 85 ? -19.070 3.755 12.657 1.00 80.44 85 TRP A CA 1
ATOM 623 C C . TRP A 1 85 ? -20.144 3.197 11.722 1.00 80.44 85 TRP A C 1
ATOM 625 O O . TRP A 1 85 ? -21.334 3.328 12.001 1.00 80.44 85 TRP A O 1
ATOM 635 N N . ILE A 1 86 ? -19.729 2.566 10.623 1.00 82.75 86 ILE A N 1
ATOM 636 C CA . ILE A 1 86 ? -20.616 1.957 9.623 1.00 82.75 86 ILE A CA 1
ATOM 637 C C . ILE A 1 86 ? -20.854 0.460 9.935 1.00 82.75 86 ILE A C 1
ATOM 639 O O . ILE A 1 86 ? -21.672 -0.188 9.285 1.00 82.75 86 ILE A O 1
ATOM 643 N N . GLY A 1 87 ? -20.195 -0.094 10.963 1.00 75.69 87 GLY A N 1
ATOM 644 C CA . GLY A 1 87 ? -20.343 -1.492 11.385 1.00 75.69 87 GLY A CA 1
ATOM 645 C C . GLY A 1 87 ? -19.741 -2.499 10.400 1.00 75.69 87 GLY A C 1
ATOM 646 O O . GLY A 1 87 ? -20.166 -3.653 10.342 1.00 75.69 87 GLY A O 1
ATOM 647 N N . THR A 1 88 ? -18.788 -2.059 9.577 1.00 74.56 88 THR A N 1
ATOM 648 C CA . THR A 1 88 ? -18.044 -2.908 8.636 1.00 74.56 88 THR A CA 1
ATOM 649 C C . THR A 1 88 ? -16.767 -3.471 9.253 1.00 74.56 88 THR A C 1
ATOM 651 O O . THR A 1 88 ? -16.144 -4.365 8.667 1.00 74.56 88 THR A O 1
ATOM 654 N N . ASP A 1 89 ? -16.380 -3.007 10.443 1.00 74.19 89 ASP A N 1
ATOM 655 C CA . ASP A 1 89 ? -15.354 -3.657 11.236 1.00 74.19 89 ASP A CA 1
ATOM 656 C C . ASP A 1 89 ? -15.917 -4.892 11.966 1.00 74.19 89 ASP A C 1
ATOM 658 O O . ASP A 1 89 ? -17.024 -4.918 12.484 1.00 74.19 89 ASP A O 1
ATOM 662 N N . LYS A 1 90 ? -15.158 -5.991 11.948 1.00 62.47 90 LYS A N 1
ATOM 663 C CA . LYS A 1 90 ? -15.506 -7.236 12.660 1.00 62.47 90 LYS A CA 1
ATOM 664 C C . LYS A 1 90 ? -14.813 -7.308 14.029 1.00 62.47 90 LYS A C 1
ATOM 666 O O . LYS A 1 90 ? -14.358 -8.385 14.409 1.00 62.47 90 LYS A O 1
ATOM 671 N N . GLY A 1 91 ? -14.604 -6.151 14.661 1.00 57.28 91 GLY A N 1
ATOM 672 C CA . GLY A 1 91 ? -13.851 -5.982 15.909 1.00 57.28 91 GLY A CA 1
ATOM 673 C C . GLY A 1 91 ? -14.731 -6.087 17.141 1.00 57.28 91 GLY A C 1
ATOM 674 O O . GLY A 1 91 ? -15.814 -5.470 17.128 1.00 57.28 91 GLY A O 1
#

Radius of gyration: 15.02 Å; chains: 1; bounding box: 39×23×36 Å

Sequence (91 aa):
LHLPGGPYDFPAPGLVAFASGSAEILLPILLVLGLATRLAAFGLLVMTLVIQLTVPDGWPLHITWAAMALGIMAWGPGRIALDHWIGTDKG

Foldseek 3Di:
DQDPPGDDDDPCVVVCVVVLVVLVPPLVVCCVLQHVNLVSLVSQLVSLVVVCNVPVVCVVVSVVSNVVSVVCNVVHNDCVHPCNVVVVDPD